Protein AF-A0AA97AWA2-F1 (afdb_monomer_lite)

Radius of gyration: 14.25 Å; chains: 1; bounding box: 32×29×41 Å

Secondary structure (DSSP, 8-state):
--EEEEEEEEEB---HHHHHHTT--EEEETTEEEEE--HHHHHHHHHHHT------SSSTT-SHHHHHHHHHTT-SEEEEEEEEEETTEEEEEEEEEETTEEEEEEEET-HHHHHHHTT--PPTT--HHHHTTGGG---SGGGGGGG-

Sequence (148 aa):
MGHHIEAIVAKGDIDAELLRKFELPCVNHEGFSIVGLNAGHSDHWAEKLLISNESNGKIVLNCPVTHYFAKELGLKRYAIIFTDYFGGIGKQYAAVYSDSKVVMEETEGGINQALRNIGVFKKRDLDEFDTICLGRYRSFDEHFAQYF

pLDDT: mean 94.06, std 6.09, range [61.34, 98.69]

Structure (mmCIF, N/CA/C/O backbone):
data_AF-A0AA97AWA2-F1
#
_entry.id   AF-A0AA97AWA2-F1
#
loop_
_atom_site.group_PDB
_atom_site.id
_atom_site.type_symbol
_atom_site.label_atom_id
_atom_site.label_alt_id
_atom_site.label_comp_id
_atom_site.label_asym_id
_atom_site.label_entit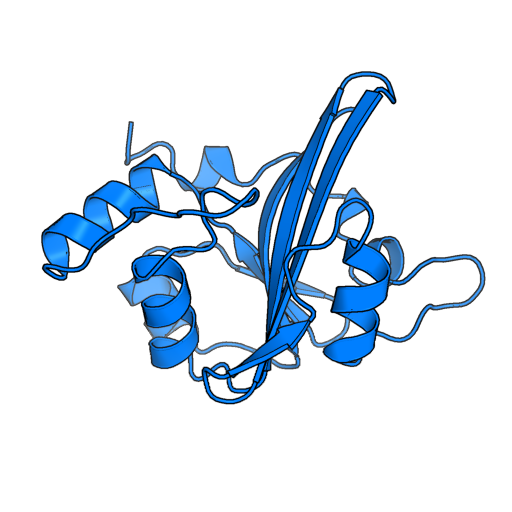y_id
_atom_site.label_seq_id
_atom_site.pdbx_PDB_ins_code
_atom_site.Cartn_x
_atom_site.Cartn_y
_atom_site.Cartn_z
_atom_site.occupancy
_atom_site.B_iso_or_equiv
_atom_site.auth_seq_id
_atom_site.auth_comp_id
_atom_site.auth_asym_id
_atom_site.auth_atom_id
_atom_site.pdbx_PDB_model_num
ATOM 1 N N . MET A 1 1 ? 9.813 -1.860 20.568 1.00 61.34 1 MET A N 1
ATOM 2 C CA . MET A 1 1 ? 9.415 -2.893 19.589 1.00 61.34 1 MET A CA 1
ATOM 3 C C . MET A 1 1 ? 9.400 -2.222 18.223 1.00 61.34 1 MET A C 1
ATOM 5 O O . MET A 1 1 ? 8.541 -1.381 18.020 1.00 61.34 1 MET A O 1
ATOM 9 N N . GLY A 1 2 ? 10.405 -2.469 17.377 1.00 74.62 2 GLY A N 1
ATOM 10 C CA . GLY A 1 2 ? 10.540 -1.782 16.085 1.00 74.62 2 GLY A CA 1
ATOM 11 C C . GLY A 1 2 ? 9.721 -2.432 14.971 1.00 74.62 2 GLY A C 1
ATOM 12 O O . GLY A 1 2 ? 9.380 -3.610 15.088 1.00 74.62 2 GLY A O 1
ATOM 13 N N . HIS A 1 3 ? 9.377 -1.679 13.934 1.00 80.75 3 HIS A N 1
ATOM 14 C CA . HIS A 1 3 ? 8.791 -2.205 12.702 1.00 80.75 3 HIS A CA 1
ATOM 15 C C . HIS A 1 3 ? 9.329 -1.432 11.495 1.00 80.75 3 HIS A C 1
ATOM 17 O O . HIS A 1 3 ? 9.636 -0.248 11.605 1.00 80.75 3 HIS A O 1
ATOM 23 N N . HIS A 1 4 ? 9.442 -2.126 10.375 1.00 91.25 4 HIS A N 1
ATOM 24 C CA . HIS A 1 4 ? 9.739 -1.586 9.066 1.00 91.25 4 HIS A CA 1
ATOM 25 C C . HIS A 1 4 ? 8.694 -2.151 8.105 1.00 91.25 4 HIS A C 1
ATOM 27 O O . HIS A 1 4 ? 8.778 -3.313 7.720 1.00 91.25 4 HIS A O 1
ATOM 33 N N . ILE A 1 5 ? 7.636 -1.394 7.824 1.00 93.94 5 ILE A N 1
ATOM 34 C CA . ILE A 1 5 ? 6.520 -1.867 6.997 1.00 93.94 5 ILE A CA 1
ATOM 35 C C . ILE A 1 5 ? 6.424 -0.983 5.770 1.00 93.94 5 ILE A C 1
ATOM 37 O O . ILE A 1 5 ? 6.130 0.203 5.889 1.00 93.94 5 ILE A O 1
ATOM 41 N N . GLU A 1 6 ? 6.555 -1.593 4.602 1.00 95.81 6 GLU A N 1
ATOM 42 C CA . GLU A 1 6 ? 6.206 -0.986 3.325 1.00 95.81 6 GLU A CA 1
ATOM 43 C C . GLU A 1 6 ? 5.084 -1.812 2.701 1.00 95.81 6 GLU A C 1
ATOM 45 O O . GLU A 1 6 ? 5.206 -3.031 2.561 1.00 95.81 6 GLU A O 1
ATOM 50 N N . ALA A 1 7 ? 3.948 -1.180 2.403 1.00 97.81 7 ALA A N 1
ATOM 51 C CA . ALA A 1 7 ? 2.780 -1.916 1.930 1.00 97.81 7 ALA A CA 1
ATOM 52 C C . ALA A 1 7 ? 1.784 -1.065 1.135 1.00 97.81 7 ALA A C 1
ATOM 54 O O . ALA A 1 7 ? 1.647 0.141 1.355 1.00 97.81 7 ALA A O 1
ATOM 55 N N . ILE A 1 8 ? 1.014 -1.740 0.279 1.00 98.38 8 ILE A N 1
ATOM 56 C CA . ILE A 1 8 ? -0.258 -1.245 -0.257 1.00 98.38 8 ILE A CA 1
ATOM 57 C C . ILE A 1 8 ? -1.384 -1.756 0.643 1.00 98.38 8 ILE A C 1
ATOM 59 O O . ILE A 1 8 ? -1.464 -2.949 0.924 1.00 98.38 8 ILE A O 1
ATOM 63 N N . VAL A 1 9 ? -2.295 -0.879 1.058 1.00 98.44 9 VAL A N 1
ATOM 64 C CA . VAL A 1 9 ? -3.504 -1.254 1.802 1.00 98.44 9 VAL A CA 1
ATOM 65 C C . VAL A 1 9 ? -4.737 -0.883 0.993 1.00 98.44 9 VAL A C 1
ATOM 67 O O . VAL A 1 9 ? -4.896 0.268 0.580 1.00 98.44 9 VAL A O 1
ATOM 70 N N . ALA A 1 10 ? -5.635 -1.839 0.784 1.00 98.25 10 ALA A N 1
ATOM 71 C CA . ALA A 1 10 ? -6.871 -1.633 0.039 1.00 98.25 10 ALA A CA 1
ATOM 72 C C . ALA A 1 10 ? -8.046 -2.371 0.682 1.00 98.25 10 ALA A C 1
ATOM 74 O O . ALA A 1 10 ? -7.872 -3.342 1.412 1.00 98.25 10 ALA A O 1
ATOM 75 N N . LYS A 1 11 ? -9.262 -1.886 0.421 1.00 97.56 11 LYS A N 1
ATOM 76 C CA . LYS A 1 11 ? -10.493 -2.510 0.912 1.00 97.56 11 LYS A CA 1
ATOM 77 C C . LYS A 1 11 ? -10.924 -3.654 -0.007 1.00 97.56 11 LYS A C 1
ATOM 79 O O . LYS A 1 11 ? -10.976 -3.468 -1.220 1.00 97.56 11 LYS A O 1
ATOM 84 N N . GLY A 1 12 ? -11.361 -4.756 0.592 1.00 96.00 12 GLY A N 1
ATOM 85 C CA . GLY A 1 12 ? -11.778 -5.973 -0.099 1.00 96.00 12 GLY A CA 1
ATOM 86 C C . GLY A 1 12 ? -10.630 -6.957 -0.288 1.00 96.00 12 GLY A C 1
ATOM 87 O O . GLY A 1 12 ? -9.496 -6.664 0.076 1.00 96.00 12 GLY A O 1
ATOM 88 N N . ASP A 1 13 ? -10.965 -8.118 -0.842 1.00 95.56 13 ASP A N 1
ATOM 89 C CA . ASP A 1 13 ? -10.003 -9.167 -1.168 1.00 95.56 13 ASP A CA 1
ATOM 90 C C . ASP A 1 13 ? -9.385 -8.939 -2.552 1.00 95.56 13 ASP A C 1
ATOM 92 O O . ASP A 1 13 ? -10.032 -8.424 -3.469 1.00 95.56 13 ASP A O 1
ATOM 96 N N . ILE A 1 14 ? -8.137 -9.375 -2.707 1.00 96.94 14 ILE A N 1
ATOM 97 C CA . ILE A 1 14 ? -7.390 -9.341 -3.966 1.00 96.94 14 ILE A CA 1
ATOM 98 C C . ILE A 1 14 ? -7.326 -10.752 -4.557 1.00 96.94 14 ILE A C 1
ATOM 100 O O . ILE A 1 14 ? -7.184 -11.736 -3.829 1.00 96.94 14 ILE A O 1
ATOM 104 N N . ASP A 1 15 ? -7.415 -10.853 -5.885 1.00 97.12 15 ASP A N 1
ATOM 105 C CA . ASP A 1 15 ? -7.286 -12.124 -6.599 1.00 97.12 15 ASP A CA 1
ATOM 106 C C . ASP A 1 15 ? -5.924 -12.784 -6.315 1.00 97.12 15 ASP A C 1
ATOM 108 O O . ASP A 1 15 ? -4.854 -12.228 -6.586 1.00 97.12 15 ASP A O 1
ATOM 112 N N . ALA A 1 16 ? -5.975 -14.003 -5.779 1.00 96.38 16 ALA A N 1
ATOM 113 C CA . ALA A 1 16 ? -4.796 -14.760 -5.392 1.00 96.38 16 ALA A CA 1
ATOM 114 C C . ALA A 1 16 ? -3.914 -15.169 -6.585 1.00 96.38 16 ALA A C 1
ATOM 116 O O . ALA A 1 16 ? -2.707 -15.330 -6.402 1.00 96.38 16 ALA A O 1
ATOM 117 N N . GLU A 1 17 ? -4.470 -15.335 -7.791 1.00 97.69 17 GLU A N 1
ATOM 118 C CA . GLU A 1 17 ? -3.675 -15.594 -8.999 1.00 97.69 17 GLU A CA 1
ATOM 119 C C . GLU A 1 17 ? -2.855 -14.367 -9.397 1.00 97.69 17 GLU A C 1
ATOM 121 O O . GLU A 1 17 ? -1.699 -14.497 -9.796 1.00 97.69 17 GLU A O 1
ATOM 126 N N . LEU A 1 18 ? -3.412 -13.163 -9.238 1.00 97.50 18 LEU A N 1
ATOM 127 C CA . LEU A 1 18 ? -2.685 -11.926 -9.525 1.00 97.50 18 LEU A CA 1
ATOM 128 C C . LEU A 1 18 ? -1.579 -11.675 -8.495 1.00 97.50 18 LEU A C 1
ATOM 130 O O . LEU A 1 18 ? -0.468 -11.306 -8.872 1.00 97.50 18 LEU A O 1
ATOM 134 N N . LEU A 1 19 ? -1.845 -11.942 -7.214 1.00 97.69 19 LEU A N 1
ATOM 135 C CA . LEU A 1 19 ? -0.816 -11.893 -6.171 1.00 97.69 19 LEU A CA 1
ATOM 136 C C . LEU A 1 19 ? 0.323 -12.880 -6.457 1.00 97.69 19 LEU A C 1
ATOM 138 O O . LEU A 1 19 ? 1.488 -12.502 -6.371 1.00 97.69 19 LEU A O 1
ATOM 142 N N . ARG A 1 20 ? 0.002 -14.117 -6.868 1.00 97.56 20 ARG A N 1
ATOM 143 C CA . ARG A 1 20 ? 1.003 -15.118 -7.278 1.00 97.56 20 ARG A CA 1
ATOM 144 C C . ARG A 1 20 ? 1.787 -14.694 -8.511 1.00 97.56 20 ARG A C 1
ATOM 146 O O . ARG A 1 20 ? 3.001 -14.855 -8.521 1.00 97.56 20 ARG A O 1
ATOM 153 N N . LYS A 1 21 ? 1.117 -14.139 -9.527 1.00 97.56 21 LYS A N 1
ATOM 154 C CA . LYS A 1 21 ? 1.748 -13.653 -10.766 1.00 97.56 21 LYS A CA 1
ATOM 155 C C . LYS A 1 21 ? 2.883 -12.675 -10.471 1.00 97.56 21 LYS A C 1
ATOM 157 O O . LYS A 1 21 ? 3.906 -12.742 -11.143 1.00 97.56 21 LYS A O 1
ATOM 162 N N . PHE A 1 22 ? 2.684 -11.781 -9.504 1.00 97.62 22 PHE A N 1
ATOM 163 C CA . PHE A 1 22 ? 3.671 -10.776 -9.106 1.00 97.62 22 PHE A CA 1
ATOM 164 C C . PHE A 1 22 ? 4.475 -11.163 -7.864 1.00 97.62 22 PHE A C 1
ATOM 166 O O . PHE A 1 22 ? 5.288 -10.368 -7.414 1.00 97.62 22 PHE A O 1
ATOM 173 N N . GLU A 1 23 ? 4.271 -12.360 -7.313 1.00 97.69 23 GLU A N 1
ATOM 174 C CA . GLU A 1 23 ? 4.974 -12.855 -6.123 1.00 97.69 23 GLU A CA 1
ATOM 175 C C . GLU A 1 23 ? 4.858 -11.898 -4.919 1.00 97.69 23 GLU A C 1
ATOM 177 O O . GLU A 1 23 ? 5.807 -11.682 -4.169 1.00 97.69 23 GLU A O 1
ATOM 182 N N . LEU A 1 24 ? 3.675 -11.302 -4.750 1.00 98.00 24 LEU A N 1
ATOM 183 C CA . LEU A 1 24 ? 3.391 -10.330 -3.698 1.00 98.00 24 LEU A CA 1
ATOM 184 C C . LEU A 1 24 ? 2.768 -11.021 -2.471 1.00 98.00 24 LEU A C 1
ATOM 186 O O . LEU A 1 24 ? 1.702 -11.638 -2.597 1.00 98.00 24 LEU A O 1
ATOM 190 N N . PRO A 1 25 ? 3.366 -10.906 -1.270 1.00 97.31 25 PRO A N 1
ATOM 191 C CA . PRO A 1 25 ? 2.741 -11.377 -0.044 1.00 97.31 25 PRO A CA 1
ATOM 192 C C . PRO A 1 25 ? 1.531 -10.499 0.285 1.00 97.31 25 PRO A C 1
ATOM 194 O O . PRO A 1 25 ? 1.590 -9.273 0.207 1.00 97.31 25 PRO A O 1
ATOM 197 N N . CYS A 1 26 ? 0.430 -11.126 0.690 1.00 97.00 26 CYS A N 1
ATOM 198 C CA . CYS A 1 26 ? -0.780 -10.420 1.087 1.00 97.00 26 CYS A CA 1
ATOM 199 C C . CYS A 1 26 ? -1.393 -11.061 2.325 1.00 97.00 26 CYS A C 1
ATOM 201 O O . CYS A 1 26 ? -1.495 -12.285 2.427 1.00 97.00 26 CYS A O 1
ATOM 203 N N . VAL A 1 27 ? -1.845 -10.220 3.247 1.00 95.88 27 VAL A N 1
ATOM 204 C CA . VAL A 1 27 ? -2.601 -10.622 4.433 1.00 95.88 27 VAL A CA 1
ATOM 205 C C . VAL A 1 27 ? -3.919 -9.862 4.475 1.00 95.88 27 VAL A C 1
ATOM 207 O O . VAL A 1 27 ? -3.962 -8.673 4.170 1.00 95.88 27 VAL A O 1
ATOM 210 N N . ASN A 1 28 ? -4.994 -10.546 4.867 1.00 95.38 28 ASN A N 1
ATOM 211 C CA . ASN A 1 28 ? -6.327 -9.953 4.946 1.00 95.38 28 ASN A CA 1
ATOM 212 C C . ASN A 1 28 ? -6.745 -9.791 6.408 1.00 95.38 28 ASN A C 1
ATOM 214 O O . ASN A 1 28 ? -6.734 -10.760 7.168 1.00 95.38 28 ASN A O 1
ATOM 218 N N . HIS A 1 29 ? -7.141 -8.578 6.790 1.00 94.81 29 HIS A N 1
ATOM 219 C CA . HIS A 1 29 ? -7.644 -8.250 8.127 1.00 94.81 29 HIS A CA 1
ATOM 220 C C . HIS A 1 29 ? -8.830 -7.302 8.024 1.00 94.81 29 HIS A C 1
ATOM 222 O O . HIS A 1 29 ? -8.756 -6.285 7.343 1.00 94.81 29 HIS A O 1
ATOM 228 N N . GLU A 1 30 ? -9.930 -7.624 8.709 1.00 92.12 30 GLU A N 1
ATOM 229 C CA . GLU A 1 30 ? -11.109 -6.743 8.820 1.00 92.12 30 GLU A CA 1
ATOM 230 C C . GLU A 1 30 ? -11.680 -6.259 7.470 1.00 92.12 30 GLU A C 1
ATOM 232 O O . GLU A 1 30 ? -12.218 -5.157 7.363 1.00 92.12 30 GLU A O 1
ATOM 237 N N . GLY A 1 31 ? -11.570 -7.084 6.423 1.00 95.31 31 GLY A N 1
ATOM 238 C CA . GLY A 1 31 ? -12.021 -6.737 5.072 1.00 95.31 31 GLY A CA 1
ATOM 239 C C . GLY A 1 31 ? -11.068 -5.814 4.305 1.00 95.31 31 GLY A C 1
ATOM 240 O O . GLY A 1 31 ? -11.506 -5.149 3.365 1.00 95.31 31 GLY A O 1
ATOM 241 N N . PHE A 1 32 ? -9.796 -5.757 4.701 1.00 97.69 32 PHE A N 1
ATOM 242 C CA . PHE A 1 32 ? -8.726 -5.056 3.996 1.00 97.69 32 PHE A CA 1
ATOM 243 C C . PHE A 1 32 ? -7.592 -6.015 3.653 1.00 97.69 32 PHE A C 1
ATOM 245 O O . PHE A 1 32 ? -7.163 -6.798 4.502 1.00 97.69 32 PHE A O 1
ATOM 252 N N .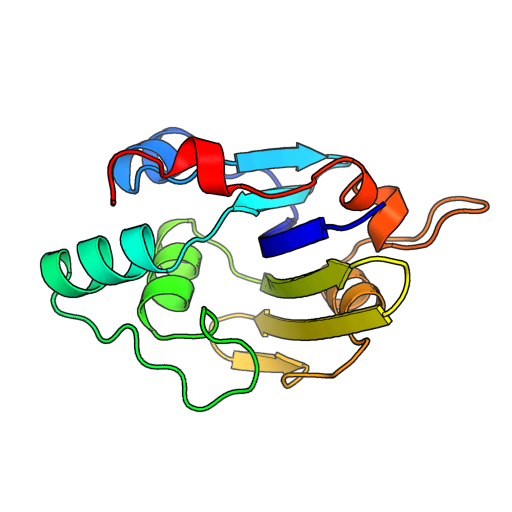 SER A 1 33 ? -7.083 -5.902 2.432 1.00 97.81 33 SER A N 1
ATOM 253 C CA . SER A 1 33 ? -5.846 -6.535 1.998 1.00 97.81 33 SER A CA 1
ATOM 254 C C . SER A 1 33 ? -4.663 -5.611 2.264 1.00 97.81 33 SER A C 1
ATOM 256 O O . SER A 1 33 ? -4.694 -4.426 1.923 1.00 97.81 33 SER A O 1
ATOM 258 N N . ILE A 1 34 ? -3.617 -6.170 2.864 1.00 97.88 34 ILE A N 1
ATOM 259 C CA . ILE A 1 34 ? -2.327 -5.528 3.109 1.00 97.88 34 ILE A CA 1
ATOM 260 C C . ILE A 1 34 ? -1.300 -6.299 2.284 1.00 97.88 34 ILE A C 1
ATOM 262 O O . ILE A 1 34 ? -0.976 -7.444 2.602 1.00 97.88 34 ILE A O 1
ATOM 266 N N . VAL A 1 35 ? -0.826 -5.675 1.213 1.00 98.25 35 VAL A N 1
ATOM 267 C CA . VAL A 1 35 ? 0.144 -6.241 0.276 1.00 98.25 35 VAL A CA 1
ATOM 268 C C . VAL A 1 35 ? 1.520 -5.713 0.640 1.00 98.25 35 VAL A C 1
ATOM 270 O O . VAL A 1 35 ? 1.740 -4.505 0.567 1.00 98.25 35 VAL A O 1
ATOM 273 N N . GLY A 1 36 ? 2.427 -6.598 1.047 1.00 97.75 36 GLY A N 1
ATOM 274 C CA . GLY A 1 36 ? 3.798 -6.218 1.372 1.00 97.75 36 GLY A CA 1
ATOM 275 C C . GLY A 1 36 ? 4.553 -5.752 0.131 1.00 97.75 36 GLY A C 1
ATOM 276 O O . GLY A 1 36 ? 4.334 -6.266 -0.966 1.00 97.75 36 GLY A O 1
ATOM 277 N N . LEU A 1 37 ? 5.439 -4.781 0.313 1.00 97.56 37 LEU A N 1
ATOM 278 C CA . LEU A 1 37 ? 6.340 -4.265 -0.709 1.00 97.56 37 LEU A CA 1
ATOM 279 C C . LEU A 1 37 ? 7.788 -4.392 -0.229 1.00 97.56 37 LEU A C 1
ATOM 281 O O . LEU A 1 37 ? 8.047 -4.455 0.972 1.00 97.56 37 LEU A O 1
ATOM 285 N N . ASN A 1 38 ? 8.720 -4.430 -1.177 1.00 96.19 38 ASN A N 1
ATOM 286 C CA . ASN A 1 38 ? 10.151 -4.422 -0.903 1.00 96.19 38 ASN A CA 1
ATOM 287 C C . ASN A 1 38 ? 10.922 -3.834 -2.094 1.00 96.19 38 ASN A C 1
ATOM 289 O O . ASN A 1 38 ? 10.496 -3.978 -3.244 1.00 96.19 38 ASN A O 1
ATOM 293 N N . ALA A 1 39 ? 12.058 -3.189 -1.823 1.00 94.69 39 ALA A N 1
ATOM 294 C CA . ALA A 1 39 ? 12.893 -2.562 -2.845 1.00 94.69 39 ALA A CA 1
ATOM 295 C C . ALA A 1 39 ? 13.467 -3.562 -3.862 1.00 94.69 39 ALA A C 1
ATOM 297 O O . ALA A 1 39 ? 13.259 -3.376 -5.054 1.00 94.69 39 ALA A O 1
ATOM 298 N N . GLY A 1 40 ? 14.093 -4.662 -3.427 1.00 95.69 40 GLY A N 1
ATOM 299 C CA . GLY A 1 40 ? 14.690 -5.644 -4.347 1.00 95.69 40 GLY A CA 1
ATOM 300 C C . GLY A 1 40 ? 13.651 -6.327 -5.244 1.00 95.69 40 GLY A C 1
ATOM 301 O O . GLY A 1 40 ? 13.868 -6.518 -6.442 1.00 95.69 40 GLY A O 1
ATOM 302 N N . HIS A 1 41 ? 12.471 -6.620 -4.689 1.00 97.44 41 HIS A N 1
ATOM 303 C CA . HIS A 1 41 ? 11.322 -7.097 -5.469 1.00 97.44 41 HIS A CA 1
ATOM 304 C C . HIS A 1 41 ? 10.853 -6.059 -6.499 1.00 97.44 41 HIS A C 1
ATOM 306 O O . HIS A 1 41 ? 10.637 -6.394 -7.667 1.00 97.44 41 HIS A O 1
ATOM 312 N N . SER A 1 42 ? 10.737 -4.795 -6.083 1.00 96.75 42 SER A N 1
ATOM 313 C CA . SER A 1 42 ? 10.312 -3.696 -6.955 1.00 96.75 42 SER A CA 1
ATOM 314 C C . SER A 1 42 ? 11.300 -3.468 -8.098 1.00 96.75 42 SER A C 1
ATOM 316 O O . SER A 1 42 ? 10.868 -3.283 -9.233 1.00 96.75 42 SER A O 1
ATOM 318 N N . ASP A 1 43 ? 12.604 -3.545 -7.825 1.00 96.81 43 ASP A N 1
ATOM 319 C CA . ASP A 1 43 ? 13.678 -3.416 -8.814 1.00 96.81 43 ASP A CA 1
ATOM 320 C C . ASP A 1 43 ? 13.587 -4.520 -9.873 1.00 96.81 43 ASP A C 1
ATOM 322 O O . ASP A 1 43 ? 13.547 -4.236 -11.073 1.00 96.81 43 ASP A O 1
ATOM 326 N N . HIS A 1 44 ? 13.459 -5.777 -9.435 1.00 97.38 44 HIS A N 1
ATOM 327 C CA . HIS A 1 44 ? 13.307 -6.922 -10.332 1.00 97.38 44 HIS A CA 1
ATOM 328 C C . HIS A 1 44 ? 12.105 -6.764 -11.273 1.00 97.38 44 HIS A C 1
ATOM 330 O O . HIS A 1 44 ? 12.203 -6.976 -12.486 1.00 97.38 44 HIS A O 1
ATOM 336 N N . TRP A 1 45 ? 10.942 -6.406 -10.725 1.00 97.81 45 TRP A N 1
ATOM 337 C CA . TRP A 1 45 ? 9.725 -6.275 -11.523 1.00 97.81 45 TRP A CA 1
ATOM 338 C C . TRP A 1 45 ? 9.721 -5.029 -12.399 1.00 97.81 45 TRP A C 1
ATOM 340 O O . TRP A 1 45 ? 9.181 -5.084 -13.504 1.00 97.81 45 TRP A O 1
ATOM 350 N N . ALA A 1 46 ? 10.343 -3.939 -11.961 1.00 97.56 46 ALA A N 1
ATOM 351 C CA . ALA A 1 46 ? 10.534 -2.751 -12.779 1.00 97.56 46 ALA A CA 1
ATOM 352 C C . ALA A 1 46 ? 11.351 -3.068 -14.042 1.00 97.56 46 ALA A C 1
ATOM 354 O O . ALA A 1 46 ? 10.914 -2.737 -15.147 1.00 97.56 46 ALA A O 1
ATOM 355 N N . GLU A 1 47 ? 12.456 -3.810 -13.906 1.00 97.44 47 GLU A N 1
ATOM 356 C CA . GLU A 1 47 ? 13.251 -4.286 -15.045 1.00 97.44 47 GLU A CA 1
ATOM 357 C C . GLU A 1 47 ? 12.427 -5.204 -15.960 1.00 97.44 47 GLU A C 1
ATOM 359 O O . GLU A 1 47 ? 12.322 -4.968 -17.165 1.00 97.44 47 GLU A O 1
ATOM 364 N N . LYS A 1 48 ? 11.771 -6.217 -15.385 1.00 97.31 48 LYS A N 1
ATOM 365 C CA . LYS A 1 48 ? 10.976 -7.204 -16.133 1.00 97.31 48 LYS A CA 1
ATOM 366 C C . LYS A 1 48 ? 9.807 -6.586 -16.904 1.00 97.31 48 LYS A C 1
ATOM 368 O O . LYS A 1 48 ? 9.437 -7.090 -17.964 1.00 97.31 48 LYS A O 1
ATOM 373 N N . LEU A 1 49 ? 9.207 -5.524 -16.370 1.00 97.19 49 LEU A N 1
ATOM 374 C CA . LEU A 1 49 ? 8.072 -4.817 -16.969 1.00 97.19 49 LEU A CA 1
ATOM 375 C C . LEU A 1 49 ? 8.496 -3.625 -17.837 1.00 97.19 49 LEU A C 1
ATOM 377 O O . LEU A 1 49 ? 7.636 -3.031 -18.486 1.00 97.19 49 LEU A O 1
ATOM 381 N N . LEU A 1 50 ? 9.791 -3.287 -17.868 1.00 97.06 50 LEU A N 1
ATOM 382 C CA . LEU A 1 50 ? 10.335 -2.104 -18.539 1.00 97.06 50 LEU A CA 1
ATOM 383 C C . LEU A 1 50 ? 9.664 -0.801 -18.063 1.00 97.06 50 LEU A C 1
ATOM 385 O O . LEU A 1 50 ? 9.289 0.059 -18.864 1.00 97.06 50 LEU A O 1
ATOM 389 N N . ILE A 1 51 ? 9.503 -0.661 -16.746 1.00 96.06 51 ILE A N 1
ATOM 390 C CA . ILE A 1 51 ? 8.954 0.530 -16.080 1.00 96.06 51 ILE A CA 1
ATOM 391 C C . ILE A 1 51 ? 9.932 1.046 -15.023 1.00 96.06 51 ILE A C 1
ATOM 393 O O . ILE A 1 51 ? 10.803 0.318 -14.568 1.00 96.06 51 ILE A O 1
ATOM 397 N N . SER A 1 52 ? 9.795 2.311 -14.623 1.00 92.00 52 SER A N 1
ATOM 398 C CA . SER A 1 52 ? 10.648 2.895 -13.582 1.00 92.00 52 SER A CA 1
ATOM 399 C C . SER A 1 52 ? 10.218 2.454 -12.173 1.00 92.00 52 SER A C 1
ATOM 401 O O . SER A 1 52 ? 9.026 2.340 -11.878 1.00 92.00 52 SER A O 1
ATOM 403 N N . ASN A 1 53 ? 11.197 2.245 -11.295 1.00 91.81 53 ASN A N 1
ATOM 404 C CA . ASN A 1 53 ? 11.049 2.083 -9.843 1.00 91.81 53 ASN A CA 1
ATOM 405 C C . ASN A 1 53 ? 11.435 3.355 -9.067 1.00 91.81 53 ASN A C 1
ATOM 407 O O . ASN A 1 53 ? 11.429 3.343 -7.838 1.00 91.81 53 ASN A O 1
ATOM 411 N N . GLU A 1 54 ? 11.766 4.451 -9.751 1.00 91.38 54 GLU A N 1
ATOM 412 C CA . GLU A 1 54 ? 12.221 5.674 -9.098 1.00 91.38 54 GLU A CA 1
ATOM 413 C C . GLU A 1 54 ? 11.053 6.409 -8.431 1.00 91.38 54 GLU A C 1
ATOM 415 O O . GLU A 1 54 ? 9.996 6.632 -9.032 1.00 91.38 54 GLU A O 1
ATOM 420 N N . SER A 1 55 ? 11.267 6.827 -7.185 1.00 90.56 55 SER A N 1
ATOM 421 C CA . SER A 1 55 ? 10.387 7.742 -6.462 1.00 90.56 55 SER A CA 1
ATOM 422 C C . SER A 1 55 ? 11.081 9.086 -6.274 1.00 90.56 55 SER A C 1
ATOM 424 O O . SER A 1 55 ? 12.262 9.155 -5.938 1.00 90.56 55 SER A O 1
ATOM 426 N N . ASN A 1 56 ? 10.320 10.165 -6.456 1.00 85.75 56 ASN A N 1
ATOM 427 C CA . ASN A 1 56 ? 10.744 11.526 -6.112 1.00 85.75 56 ASN A CA 1
ATOM 428 C C . ASN A 1 56 ? 10.202 11.971 -4.737 1.00 85.75 56 ASN A C 1
ATOM 430 O O . ASN A 1 56 ? 10.355 13.133 -4.353 1.00 85.75 56 ASN A O 1
ATOM 434 N N . GLY A 1 57 ? 9.523 11.068 -4.024 1.00 88.44 57 GLY A N 1
ATOM 435 C CA . GLY A 1 57 ? 8.855 11.316 -2.753 1.00 88.44 57 GLY A CA 1
ATOM 436 C C . GLY A 1 57 ? 9.687 10.944 -1.523 1.00 88.44 57 GLY A C 1
ATOM 437 O O . GLY A 1 57 ? 10.864 10.596 -1.581 1.00 88.44 57 GLY A O 1
ATOM 438 N N . LYS A 1 58 ? 9.045 11.049 -0.364 1.00 91.81 58 LYS A N 1
ATOM 439 C CA . LYS A 1 58 ? 9.480 10.550 0.944 1.00 91.81 58 LYS A CA 1
ATOM 440 C C . LYS A 1 58 ? 9.248 9.053 1.101 1.00 91.81 58 LYS A C 1
ATOM 442 O O . LYS A 1 58 ? 9.942 8.440 1.906 1.00 91.81 58 LYS A O 1
ATOM 447 N N . ILE A 1 59 ? 8.297 8.478 0.366 1.00 93.31 59 ILE A N 1
ATOM 448 C CA . ILE A 1 59 ? 8.068 7.034 0.338 1.00 93.31 59 ILE A CA 1
ATOM 449 C C . ILE A 1 59 ? 8.806 6.466 -0.876 1.00 93.31 59 ILE A C 1
ATOM 451 O O . ILE A 1 59 ? 8.430 6.725 -2.019 1.00 93.31 59 ILE A O 1
ATOM 455 N N . VAL A 1 60 ? 9.858 5.682 -0.635 1.00 93.50 60 VAL A N 1
ATOM 456 C CA . VAL A 1 60 ? 10.694 5.118 -1.711 1.00 93.50 60 VAL A CA 1
ATOM 457 C C . VAL A 1 60 ? 9.869 4.209 -2.619 1.00 93.50 60 VAL A C 1
ATOM 459 O O . VAL A 1 60 ? 9.910 4.361 -3.835 1.00 93.50 60 VAL A O 1
ATOM 462 N N . LEU A 1 61 ? 9.039 3.339 -2.041 1.00 96.12 61 LEU A N 1
ATOM 463 C CA . LEU A 1 61 ? 8.179 2.435 -2.811 1.00 96.12 61 LEU A CA 1
ATOM 464 C C . LEU A 1 61 ? 6.871 3.079 -3.287 1.00 96.12 61 LEU A C 1
ATOM 466 O O . LEU A 1 61 ? 5.992 2.388 -3.794 1.00 96.12 61 LEU A O 1
ATOM 470 N N . ASN A 1 62 ? 6.726 4.401 -3.181 1.00 96.62 62 ASN A N 1
ATOM 471 C CA . ASN A 1 62 ? 5.677 5.139 -3.878 1.00 96.62 62 ASN A CA 1
ATOM 472 C C . ASN A 1 62 ? 6.168 5.539 -5.275 1.00 96.62 62 ASN A C 1
ATOM 474 O O . ASN A 1 62 ? 6.488 6.694 -5.551 1.00 96.62 62 ASN A O 1
ATOM 478 N N . CYS A 1 63 ? 6.299 4.537 -6.138 1.00 96.19 63 CYS A N 1
ATOM 479 C CA . CYS A 1 63 ? 6.924 4.646 -7.450 1.00 96.19 63 CYS A CA 1
ATOM 480 C C . CYS A 1 63 ? 6.052 3.996 -8.547 1.00 96.19 63 CYS A C 1
ATOM 482 O O . CYS A 1 63 ? 5.039 3.348 -8.246 1.00 96.19 63 CYS A O 1
ATOM 484 N N . PRO A 1 64 ? 6.393 4.162 -9.842 1.00 97.00 64 PRO A N 1
ATOM 485 C CA . PRO A 1 64 ? 5.543 3.693 -10.937 1.00 97.00 64 PRO A CA 1
ATOM 486 C C . PRO A 1 64 ? 5.254 2.184 -10.923 1.00 97.00 64 PRO A C 1
ATOM 488 O O . PRO A 1 64 ? 4.125 1.798 -11.232 1.00 97.00 64 PRO A O 1
ATOM 491 N N . VAL A 1 65 ? 6.209 1.335 -10.523 1.00 97.44 65 VAL A N 1
ATOM 492 C CA . VAL A 1 65 ? 5.986 -0.121 -10.389 1.00 97.44 65 VAL A CA 1
ATOM 493 C C . VAL A 1 65 ? 4.943 -0.464 -9.320 1.00 97.44 65 VAL A C 1
ATOM 495 O O . VAL A 1 65 ? 4.049 -1.270 -9.575 1.00 97.44 65 VAL A O 1
ATOM 498 N N . THR A 1 66 ? 4.936 0.228 -8.181 1.00 97.69 66 THR A N 1
ATOM 499 C CA . THR A 1 66 ? 3.908 0.048 -7.143 1.00 97.69 66 THR A CA 1
ATOM 500 C C . THR A 1 66 ? 2.521 0.442 -7.644 1.00 97.69 66 THR A C 1
ATOM 502 O O . THR A 1 66 ? 1.539 -0.273 -7.423 1.00 97.69 66 THR A O 1
ATOM 505 N N . HIS A 1 67 ? 2.415 1.550 -8.381 1.00 97.62 67 HIS A N 1
ATOM 506 C CA . HIS A 1 67 ? 1.152 1.950 -9.006 1.00 97.62 67 HIS A CA 1
ATOM 507 C C . HIS A 1 67 ? 0.708 0.983 -10.109 1.00 97.62 67 HIS A C 1
ATOM 509 O O . HIS A 1 67 ? -0.496 0.778 -10.296 1.00 97.62 67 HIS A O 1
ATOM 515 N N . TYR A 1 68 ? 1.656 0.374 -10.825 1.00 97.81 68 TYR A N 1
ATOM 516 C CA . TYR A 1 68 ? 1.374 -0.685 -11.786 1.00 97.81 68 TYR A CA 1
ATOM 517 C C . TYR A 1 68 ? 0.787 -1.915 -11.086 1.00 97.81 68 TYR A C 1
ATOM 519 O O . TYR A 1 68 ? -0.272 -2.384 -11.503 1.00 97.81 68 TYR A O 1
ATOM 527 N N . PHE A 1 69 ? 1.383 -2.375 -9.979 1.00 97.88 69 PHE A N 1
ATOM 528 C CA . PHE A 1 69 ? 0.810 -3.454 -9.171 1.00 97.88 69 PHE A CA 1
ATOM 529 C C . PHE A 1 69 ? -0.603 -3.112 -8.711 1.00 97.88 69 PHE A C 1
ATOM 531 O O . PHE A 1 69 ? -1.521 -3.891 -8.943 1.00 97.88 69 PHE A O 1
ATOM 538 N N . ALA A 1 70 ? -0.820 -1.925 -8.141 1.00 97.75 70 ALA A N 1
ATOM 539 C CA . ALA A 1 70 ? -2.149 -1.522 -7.694 1.00 97.75 70 ALA A CA 1
ATOM 540 C C . ALA A 1 70 ? -3.190 -1.567 -8.828 1.00 97.75 70 ALA A C 1
ATOM 542 O O . ALA A 1 70 ? -4.310 -2.034 -8.625 1.00 97.75 70 ALA A O 1
ATOM 543 N N . LYS A 1 71 ? -2.815 -1.134 -10.037 1.00 97.56 71 LYS A N 1
ATOM 544 C CA . LYS A 1 71 ? -3.680 -1.203 -11.219 1.00 97.56 71 LYS A CA 1
ATOM 545 C C . LYS A 1 71 ? -3.978 -2.645 -11.630 1.00 97.56 71 LYS A C 1
ATOM 547 O O . LYS A 1 71 ? -5.141 -2.970 -11.854 1.00 97.56 71 LYS A O 1
ATOM 552 N N . GLU A 1 72 ? -2.955 -3.489 -11.737 1.00 97.69 72 GLU A N 1
ATOM 553 C CA . GLU A 1 72 ? -3.109 -4.889 -12.149 1.00 97.69 72 GLU A CA 1
ATOM 554 C C . GLU A 1 72 ? -3.928 -5.691 -11.139 1.00 97.69 72 GLU A C 1
ATOM 556 O O . GLU A 1 72 ? -4.775 -6.480 -11.540 1.00 97.69 72 GLU A O 1
ATOM 561 N N . LEU A 1 73 ? -3.748 -5.430 -9.842 1.00 97.56 73 LEU A N 1
ATOM 562 C CA . LEU A 1 73 ? -4.536 -6.014 -8.753 1.00 97.56 73 LEU A CA 1
ATOM 563 C C . LEU A 1 73 ? -5.975 -5.457 -8.686 1.00 97.56 73 LEU A C 1
ATOM 565 O O . LEU A 1 73 ? -6.750 -5.856 -7.819 1.00 97.56 73 LEU A O 1
ATOM 569 N N . GLY A 1 74 ? -6.355 -4.533 -9.578 1.00 96.94 74 GLY A N 1
ATOM 570 C CA . GLY A 1 74 ? -7.705 -3.969 -9.653 1.00 96.94 74 GLY A CA 1
ATOM 571 C C . GLY A 1 74 ? -8.037 -2.964 -8.544 1.00 96.94 74 GLY A C 1
ATOM 572 O O . GLY A 1 74 ? -9.212 -2.674 -8.298 1.00 96.94 74 GLY A O 1
ATOM 573 N N . LEU A 1 75 ? -7.027 -2.409 -7.868 1.00 97.44 75 LEU A N 1
ATOM 574 C CA . LEU A 1 75 ? -7.206 -1.509 -6.732 1.00 97.44 75 LEU A CA 1
ATOM 575 C C . LEU A 1 75 ? -7.607 -0.114 -7.211 1.00 97.44 75 LEU A C 1
ATOM 577 O O . LEU A 1 75 ? -6.781 0.696 -7.633 1.00 97.44 75 LEU A O 1
ATOM 581 N N . LYS A 1 76 ? -8.899 0.202 -7.098 1.00 95.69 76 LYS A N 1
ATOM 582 C CA . LYS A 1 76 ? -9.400 1.546 -7.419 1.00 95.69 76 LYS A CA 1
ATOM 583 C C . LYS A 1 76 ? -9.015 2.579 -6.382 1.00 95.69 76 LYS A C 1
ATOM 585 O O . LYS A 1 76 ? -8.759 3.712 -6.752 1.00 95.69 76 LYS A O 1
ATOM 590 N N . ARG A 1 77 ? -8.996 2.213 -5.100 1.00 98.31 77 ARG A N 1
ATOM 591 C CA . ARG A 1 77 ? -8.608 3.097 -4.000 1.00 98.31 77 ARG A CA 1
ATOM 592 C C . ARG A 1 77 ? -7.734 2.342 -3.016 1.00 98.31 77 ARG A C 1
ATOM 594 O O . ARG A 1 77 ? -8.142 1.293 -2.525 1.00 98.31 77 ARG A O 1
ATOM 601 N N . TYR A 1 78 ? -6.562 2.889 -2.733 1.00 98.69 78 TYR A N 1
ATOM 602 C CA . TYR A 1 78 ? -5.563 2.257 -1.884 1.00 98.69 78 TYR A CA 1
ATOM 603 C C . TYR A 1 78 ? -4.689 3.305 -1.199 1.00 98.69 78 TYR A C 1
ATOM 605 O O . TYR A 1 78 ? -4.553 4.435 -1.676 1.00 98.69 78 TYR A O 1
ATOM 613 N N . ALA A 1 79 ? -4.109 2.913 -0.072 1.00 98.62 79 ALA A N 1
ATOM 614 C CA . ALA A 1 79 ? -3.064 3.651 0.611 1.00 98.62 79 ALA A CA 1
ATOM 615 C C . ALA A 1 79 ? -1.717 2.976 0.345 1.00 98.62 79 ALA A C 1
ATOM 617 O O . ALA A 1 79 ? -1.646 1.751 0.318 1.00 98.62 79 ALA A O 1
ATOM 618 N N . ILE A 1 80 ? -0.662 3.766 0.182 1.00 98.31 80 ILE A N 1
ATOM 619 C CA . ILE A 1 80 ? 0.717 3.285 0.289 1.00 98.31 80 ILE A CA 1
ATOM 620 C C . ILE A 1 80 ? 1.225 3.772 1.638 1.00 98.31 80 ILE A C 1
ATOM 622 O O . ILE A 1 80 ? 1.091 4.959 1.949 1.00 98.31 80 ILE A O 1
ATOM 626 N N . ILE A 1 81 ? 1.751 2.857 2.447 1.00 97.38 81 ILE A N 1
ATOM 627 C CA . ILE A 1 81 ? 2.240 3.147 3.794 1.00 97.38 81 ILE A CA 1
ATOM 628 C C . ILE A 1 81 ? 3.712 2.779 3.920 1.00 97.38 81 ILE A C 1
ATOM 630 O O . ILE A 1 81 ? 4.177 1.811 3.321 1.00 97.38 81 ILE A O 1
ATOM 634 N N . PHE A 1 82 ? 4.408 3.553 4.740 1.00 95.69 82 PHE A N 1
ATOM 635 C CA . PHE A 1 82 ? 5.785 3.328 5.140 1.00 95.69 82 PHE A CA 1
ATOM 636 C C . PHE A 1 82 ? 5.892 3.53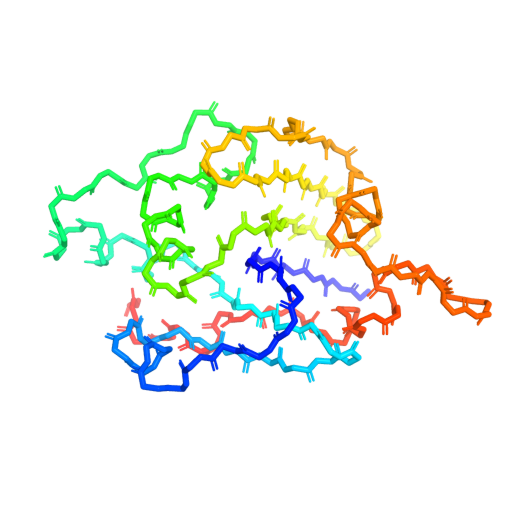8 6.647 1.00 95.69 82 PHE A C 1
ATOM 638 O O . PHE A 1 82 ? 5.456 4.575 7.157 1.00 95.69 82 PHE A O 1
ATOM 645 N N . THR A 1 83 ? 6.504 2.596 7.351 1.00 93.44 83 THR A N 1
ATOM 646 C CA . THR A 1 83 ? 6.981 2.782 8.721 1.00 93.44 83 THR A CA 1
ATOM 647 C C . THR A 1 83 ? 8.445 2.394 8.807 1.00 93.44 83 THR A C 1
ATOM 649 O O . THR A 1 83 ? 8.868 1.408 8.219 1.00 93.44 83 THR A O 1
ATOM 652 N N . ASP A 1 84 ? 9.204 3.154 9.583 1.00 89.19 84 ASP A N 1
ATOM 653 C CA . ASP A 1 84 ? 10.545 2.807 10.030 1.00 89.19 84 ASP A CA 1
ATOM 654 C C . ASP A 1 84 ? 10.680 3.281 11.475 1.00 89.19 84 ASP A C 1
ATOM 656 O O . ASP A 1 84 ? 10.978 4.446 11.742 1.00 89.19 84 ASP A O 1
ATOM 660 N N . TYR A 1 85 ? 10.347 2.397 12.415 1.00 82.25 85 TYR A N 1
ATOM 661 C CA . TYR A 1 85 ? 10.417 2.653 13.848 1.00 82.25 85 TYR A CA 1
ATOM 662 C C . TYR A 1 85 ? 11.409 1.719 14.519 1.00 82.25 85 TYR A C 1
ATOM 664 O O . TYR A 1 85 ? 11.290 0.495 14.452 1.00 82.25 85 TYR A O 1
ATOM 672 N N . PHE A 1 86 ? 12.290 2.300 15.326 1.00 78.69 86 PHE A N 1
ATOM 673 C CA . PHE A 1 86 ? 13.193 1.586 16.210 1.00 78.69 86 PHE A CA 1
ATOM 674 C C . PHE A 1 86 ? 13.232 2.264 17.585 1.00 78.69 86 PHE A C 1
ATOM 676 O O . PHE A 1 86 ? 13.503 3.453 17.720 1.00 78.69 86 PHE A O 1
ATOM 683 N N . GLY A 1 87 ? 12.920 1.513 18.647 1.00 69.25 87 GLY A N 1
ATOM 684 C CA . GLY A 1 87 ? 13.005 2.035 20.020 1.00 69.25 87 GLY A CA 1
ATOM 685 C C . GLY A 1 87 ? 12.065 3.208 20.352 1.00 69.25 87 GLY A C 1
ATOM 686 O O . GLY A 1 87 ? 12.340 3.942 21.292 1.00 69.25 87 GLY A O 1
ATOM 687 N N . GLY A 1 88 ? 10.966 3.389 19.608 1.00 68.12 88 GLY A N 1
ATOM 688 C CA . GLY A 1 88 ? 10.029 4.511 19.791 1.00 68.12 88 GLY A CA 1
ATOM 689 C C . GLY A 1 88 ? 10.409 5.781 19.022 1.00 68.12 88 GLY A C 1
ATOM 690 O O . GLY A 1 88 ? 9.688 6.772 19.089 1.00 68.12 88 GLY A O 1
ATOM 691 N N . ILE A 1 89 ? 11.505 5.738 18.267 1.00 73.38 89 ILE A N 1
ATOM 692 C CA . ILE A 1 89 ? 11.952 6.794 17.362 1.00 73.38 89 ILE A CA 1
ATOM 693 C C . ILE A 1 89 ? 11.807 6.254 15.943 1.00 73.38 89 ILE A C 1
ATOM 695 O O . ILE A 1 89 ? 12.151 5.104 15.681 1.00 73.38 89 ILE A O 1
ATOM 699 N N . GLY A 1 90 ? 11.261 7.053 15.036 1.00 84.06 90 GLY A N 1
ATOM 700 C CA . GLY A 1 90 ? 11.008 6.580 13.690 1.00 84.06 90 GLY A CA 1
ATOM 701 C C . GLY A 1 90 ? 10.272 7.573 12.823 1.00 84.06 90 GLY A C 1
ATOM 702 O O . GLY A 1 90 ? 9.801 8.608 13.300 1.00 84.06 90 GLY A O 1
ATOM 703 N N . LYS A 1 91 ? 10.171 7.225 11.547 1.00 90.81 91 LYS A N 1
ATOM 704 C CA . LYS A 1 91 ? 9.364 7.944 10.572 1.00 90.81 91 LYS A CA 1
ATOM 705 C C . LYS A 1 91 ? 8.252 7.047 10.077 1.00 90.81 91 LYS A C 1
ATOM 707 O O . LYS A 1 91 ? 8.395 5.835 9.964 1.00 90.81 91 LYS A O 1
ATOM 712 N N . GLN A 1 92 ? 7.141 7.675 9.754 1.00 93.25 92 GLN A N 1
ATOM 713 C CA . GLN A 1 92 ? 6.051 7.024 9.059 1.00 93.25 92 GLN A CA 1
ATOM 714 C C . GLN A 1 92 ? 5.472 7.990 8.053 1.00 93.25 92 GLN A C 1
ATOM 716 O O . GLN A 1 92 ? 5.333 9.179 8.339 1.00 93.25 92 GLN A O 1
ATOM 721 N N . TYR A 1 93 ? 5.104 7.462 6.902 1.00 96.94 93 TYR A N 1
ATOM 722 C CA . TYR A 1 93 ? 4.504 8.223 5.826 1.00 96.94 93 TYR A CA 1
ATOM 723 C C . TYR A 1 93 ? 3.351 7.422 5.241 1.00 96.94 93 TYR A C 1
ATOM 725 O O . TYR A 1 93 ? 3.340 6.191 5.273 1.00 96.94 93 TYR A O 1
ATOM 733 N N . ALA A 1 94 ? 2.368 8.133 4.706 1.00 98.12 94 ALA A N 1
ATOM 734 C CA . ALA A 1 94 ? 1.341 7.519 3.889 1.00 98.12 94 ALA A CA 1
ATOM 735 C C . ALA A 1 94 ? 0.862 8.469 2.799 1.00 98.12 94 ALA A C 1
ATOM 737 O O . ALA A 1 94 ? 0.851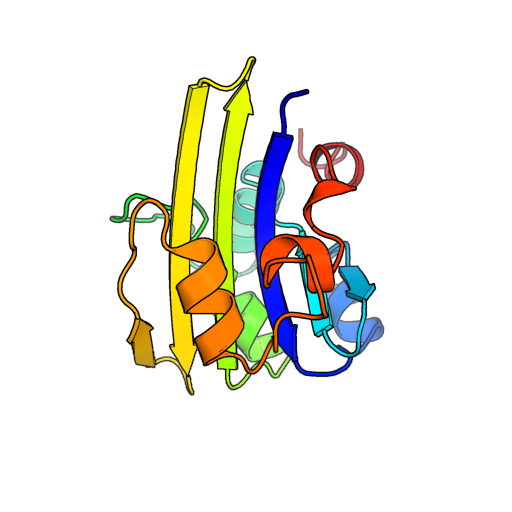 9.684 2.997 1.00 98.12 94 ALA A O 1
ATOM 738 N N . ALA A 1 95 ? 0.416 7.890 1.691 1.00 98.38 95 ALA A N 1
ATOM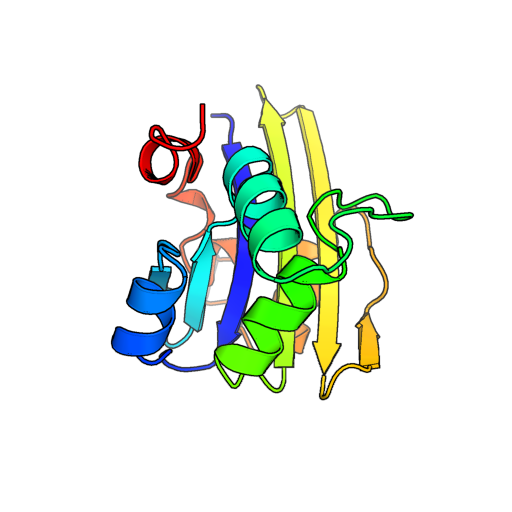 739 C CA . ALA A 1 95 ? -0.287 8.565 0.608 1.00 98.38 95 ALA A CA 1
ATOM 740 C C . ALA A 1 95 ? -1.519 7.743 0.207 1.00 98.38 95 ALA A C 1
ATOM 742 O O . ALA A 1 95 ? -1.568 6.532 0.438 1.00 98.38 95 ALA A O 1
ATOM 743 N N . VAL A 1 96 ? -2.523 8.389 -0.389 1.00 98.69 96 VAL A N 1
ATOM 744 C CA . VAL A 1 96 ? -3.753 7.723 -0.849 1.00 98.69 96 VAL A CA 1
ATOM 745 C C . VAL A 1 96 ? -4.026 8.068 -2.293 1.00 98.69 96 VAL A C 1
ATOM 747 O O . VAL A 1 96 ? -3.990 9.235 -2.686 1.00 98.69 96 VAL A O 1
ATOM 750 N N . TYR A 1 97 ? -4.405 7.044 -3.047 1.00 98.50 97 TYR A N 1
ATOM 751 C CA . TYR A 1 97 ? -4.730 7.144 -4.456 1.00 98.50 97 TYR A CA 1
ATOM 752 C C . TYR A 1 97 ? -6.142 6.623 -4.714 1.00 98.50 97 TYR A C 1
ATOM 754 O O . TYR A 1 97 ? -6.597 5.677 -4.069 1.00 98.50 97 TYR A O 1
ATOM 762 N N . SER A 1 98 ? -6.842 7.239 -5.666 1.00 97.69 98 SER A N 1
ATOM 763 C CA . SER A 1 98 ? -8.121 6.762 -6.197 1.00 97.69 98 SER A CA 1
ATOM 764 C C . SER A 1 98 ? -8.138 6.938 -7.712 1.00 97.69 98 SER A C 1
ATOM 766 O O . SER A 1 98 ? -7.949 8.051 -8.193 1.00 97.69 98 SER A O 1
ATOM 768 N N . ASP A 1 99 ? -8.351 5.856 -8.460 1.00 93.81 99 ASP A N 1
ATOM 769 C CA . ASP A 1 99 ? -8.361 5.829 -9.930 1.00 93.81 99 ASP A CA 1
ATOM 770 C C . ASP A 1 99 ? -7.130 6.542 -10.527 1.00 93.81 99 ASP A C 1
ATOM 772 O O . ASP A 1 99 ? -7.238 7.422 -11.382 1.00 93.81 99 ASP A O 1
ATOM 776 N N . SER A 1 100 ? -5.948 6.192 -10.000 1.00 88.12 100 SER A N 1
ATOM 777 C CA . SER A 1 100 ? -4.640 6.772 -10.352 1.00 88.12 100 SER A CA 1
ATOM 778 C C . SER A 1 100 ? -4.475 8.273 -10.066 1.00 88.12 100 SER A C 1
ATOM 780 O O . SER A 1 100 ? -3.507 8.877 -10.520 1.00 88.12 100 SER A O 1
ATOM 782 N N . LYS A 1 101 ? -5.378 8.888 -9.297 1.00 95.69 101 LYS A N 1
ATOM 783 C CA . LYS A 1 101 ? -5.254 10.275 -8.830 1.00 95.69 101 LYS A CA 1
ATOM 784 C C . LYS A 1 101 ? -4.864 10.315 -7.365 1.00 95.69 101 LYS A C 1
ATOM 786 O O . LYS A 1 101 ? -5.350 9.502 -6.579 1.00 95.69 101 LYS A O 1
ATOM 791 N N . VAL A 1 102 ? -4.048 11.297 -6.999 1.00 97.44 102 VAL A N 1
ATOM 792 C CA . VAL A 1 102 ? -3.726 11.564 -5.598 1.00 97.44 102 VAL A CA 1
ATOM 793 C C . VAL A 1 102 ? -4.978 12.083 -4.889 1.00 97.44 102 VAL A C 1
ATOM 795 O O . VAL A 1 102 ? -5.624 13.025 -5.346 1.00 97.44 102 VAL A O 1
ATOM 798 N N . VAL A 1 103 ? -5.344 11.430 -3.790 1.00 98.06 103 VAL A N 1
ATOM 799 C CA . VAL A 1 103 ? -6.401 11.857 -2.856 1.00 98.06 103 VAL A CA 1
ATOM 800 C C . VAL A 1 103 ? -5.779 12.442 -1.592 1.00 98.06 103 VAL A C 1
ATOM 802 O O . VAL A 1 103 ? -6.330 13.365 -0.998 1.00 98.06 103 VAL A O 1
ATOM 805 N N . MET A 1 104 ? -4.625 11.911 -1.193 1.00 98.06 104 MET A N 1
ATOM 806 C CA . MET A 1 104 ? -3.824 12.397 -0.080 1.00 98.06 104 MET A CA 1
ATOM 807 C C . MET A 1 104 ? -2.355 12.317 -0.482 1.00 98.06 104 MET A C 1
ATOM 809 O O . MET A 1 104 ? -1.864 11.227 -0.778 1.00 98.06 104 MET A O 1
ATOM 813 N N . GLU A 1 105 ? -1.689 13.470 -0.491 1.00 97.56 105 GLU A N 1
ATOM 814 C CA . GLU A 1 105 ? -0.243 13.572 -0.695 1.00 97.56 105 GLU A CA 1
ATOM 815 C C . GLU A 1 105 ? 0.517 12.839 0.416 1.00 97.56 105 GLU A C 1
ATOM 817 O O . GLU A 1 105 ? -0.006 12.618 1.515 1.00 97.56 105 GLU A O 1
ATOM 822 N N . GLU A 1 106 ? 1.774 12.497 0.149 1.00 97.31 106 GLU A N 1
ATOM 823 C CA . GLU A 1 106 ? 2.646 11.890 1.149 1.00 97.31 106 GLU A CA 1
ATOM 824 C C . GLU A 1 106 ? 2.727 12.747 2.413 1.00 97.31 106 GLU A C 1
ATOM 826 O O . GLU A 1 106 ? 3.186 13.890 2.402 1.00 97.31 106 GLU A O 1
ATOM 831 N N . THR A 1 107 ? 2.271 12.178 3.524 1.00 97.31 107 THR A N 1
ATOM 832 C CA . THR A 1 107 ? 2.122 12.899 4.786 1.00 97.31 107 THR A CA 1
ATOM 833 C C . THR A 1 107 ? 2.839 12.155 5.901 1.00 97.31 107 THR A C 1
ATOM 835 O O . THR A 1 107 ? 2.544 10.987 6.169 1.00 97.31 107 THR A O 1
ATOM 838 N N . GLU A 1 108 ? 3.760 12.840 6.579 1.00 96.00 108 GLU A N 1
ATOM 839 C CA . GLU A 1 108 ? 4.431 12.311 7.770 1.00 96.00 108 GLU A CA 1
ATOM 840 C C . GLU A 1 108 ? 3.421 12.097 8.902 1.00 96.00 108 GLU A C 1
ATOM 842 O O . GLU A 1 108 ? 2.588 12.962 9.171 1.00 96.00 108 GLU A O 1
ATOM 847 N N . GLY A 1 109 ? 3.445 10.935 9.555 1.00 94.44 109 GLY A N 1
ATOM 848 C CA . GLY A 1 109 ? 2.430 10.585 10.559 1.00 94.44 109 GLY A CA 1
ATOM 849 C C . GLY A 1 109 ? 1.039 10.302 9.979 1.00 94.44 109 GLY A C 1
ATOM 850 O O . GLY A 1 109 ? 0.086 10.104 10.731 1.00 94.44 109 GLY A O 1
ATOM 851 N N . GLY A 1 110 ? 0.903 10.275 8.650 1.00 95.69 110 GLY A N 1
ATOM 852 C CA . GLY A 1 110 ? -0.379 10.247 7.951 1.00 95.69 110 GLY A CA 1
ATOM 853 C C . GLY A 1 110 ? -1.086 8.892 7.895 1.00 95.69 110 GLY A C 1
ATOM 854 O O . GLY A 1 110 ? -2.171 8.827 7.323 1.00 95.69 110 GLY A O 1
ATOM 855 N N . ILE A 1 111 ? -0.539 7.810 8.462 1.00 96.62 111 ILE A N 1
ATOM 856 C CA . ILE A 1 111 ? -1.083 6.453 8.252 1.00 96.62 111 ILE A CA 1
ATOM 857 C C . ILE A 1 111 ? -2.550 6.346 8.678 1.00 96.62 111 ILE A C 1
ATOM 859 O O . ILE A 1 111 ? -3.394 5.978 7.867 1.00 96.62 111 ILE A O 1
ATOM 863 N N . ASN A 1 112 ? -2.897 6.743 9.905 1.00 97.06 112 ASN A N 1
ATOM 864 C CA . ASN A 1 112 ? -4.289 6.683 10.369 1.00 97.06 112 ASN A CA 1
ATOM 865 C C . ASN A 1 112 ? -5.236 7.543 9.507 1.00 97.06 112 ASN A C 1
ATOM 867 O O . ASN A 1 112 ? -6.387 7.176 9.271 1.00 97.06 112 ASN A O 1
ATOM 871 N N . GLN A 1 113 ? -4.761 8.677 8.980 1.00 97.81 113 GLN A N 1
ATOM 872 C CA . GLN A 1 113 ? -5.534 9.488 8.036 1.00 97.81 113 GLN A CA 1
ATOM 873 C C . GLN A 1 113 ? -5.721 8.769 6.694 1.00 97.81 113 GLN A C 1
ATOM 875 O O . GLN A 1 113 ? -6.829 8.768 6.155 1.00 97.81 113 GLN A O 1
ATOM 880 N N . ALA A 1 114 ? -4.677 8.135 6.165 1.00 98.25 114 ALA A N 1
ATOM 881 C CA . ALA A 1 114 ? -4.742 7.373 4.925 1.00 98.25 114 ALA A CA 1
ATOM 882 C C . ALA A 1 114 ? -5.692 6.170 5.045 1.00 98.25 114 ALA A C 1
ATOM 884 O O . ALA A 1 114 ? -6.545 5.961 4.182 1.00 98.25 114 ALA A O 1
ATOM 885 N N . LEU A 1 115 ? -5.629 5.444 6.165 1.00 98.12 115 LEU A N 1
ATOM 886 C CA . LEU A 1 115 ? -6.514 4.318 6.463 1.00 98.12 115 LEU A CA 1
ATOM 887 C C . LEU A 1 115 ? -7.988 4.749 6.550 1.00 98.12 115 LEU A C 1
ATOM 889 O O . LEU A 1 115 ? -8.857 4.102 5.960 1.00 98.12 115 LEU A O 1
ATOM 893 N N . ARG A 1 116 ? -8.288 5.895 7.178 1.00 97.69 116 ARG A N 1
ATOM 894 C CA . ARG A 1 116 ? -9.645 6.475 7.144 1.00 97.69 116 ARG A CA 1
ATOM 895 C C . ARG A 1 116 ? -10.122 6.776 5.725 1.00 97.69 116 ARG A C 1
ATOM 897 O O . ARG A 1 116 ? -11.271 6.489 5.399 1.00 97.69 116 ARG A O 1
ATOM 904 N N . ASN A 1 117 ? -9.257 7.323 4.869 1.00 97.62 117 ASN A N 1
ATOM 905 C CA . ASN A 1 117 ? -9.608 7.658 3.482 1.00 97.62 117 ASN A CA 1
ATOM 906 C C . ASN A 1 117 ? -9.979 6.425 2.638 1.00 97.62 117 ASN A C 1
ATOM 908 O O . ASN A 1 117 ? -10.820 6.524 1.739 1.00 97.62 117 ASN A O 1
ATOM 912 N N . ILE A 1 118 ? -9.393 5.261 2.931 1.00 97.50 118 ILE A N 1
ATOM 913 C CA . ILE A 1 118 ? -9.746 3.991 2.275 1.00 97.50 118 ILE A CA 1
ATOM 914 C C . ILE A 1 118 ? -10.897 3.248 2.979 1.00 97.50 118 ILE A C 1
ATOM 916 O O . ILE A 1 118 ? -11.348 2.206 2.503 1.00 97.50 118 ILE A O 1
ATOM 920 N N . GLY A 1 119 ? -11.429 3.813 4.068 1.00 96.81 119 GLY A N 1
ATOM 921 C CA . GLY A 1 119 ? -12.634 3.343 4.748 1.00 96.81 119 GLY A CA 1
ATOM 922 C C . GLY A 1 119 ? -12.395 2.454 5.965 1.00 96.81 119 GLY A C 1
ATOM 923 O O . GLY A 1 119 ? -13.323 1.746 6.360 1.00 96.81 119 GLY A O 1
ATOM 924 N N . VAL A 1 120 ? -11.193 2.462 6.551 1.00 96.56 120 VAL A N 1
ATOM 925 C CA . VAL A 1 120 ? -10.956 1.854 7.867 1.00 96.56 120 VAL A CA 1
ATOM 926 C C . VAL A 1 120 ? -11.631 2.719 8.926 1.00 96.56 120 VAL A C 1
ATOM 928 O O . VAL A 1 120 ? -11.405 3.927 9.005 1.00 96.56 120 VAL A O 1
ATOM 931 N N . PHE A 1 121 ? -12.455 2.090 9.756 1.00 93.75 121 PHE A N 1
ATOM 932 C CA . PHE A 1 121 ? -13.075 2.737 10.903 1.00 93.75 121 PHE A CA 1
ATOM 933 C C . PHE A 1 121 ? -12.428 2.215 12.169 1.00 93.75 121 PHE A C 1
ATOM 935 O O . PHE A 1 121 ? -12.424 1.007 12.395 1.00 93.75 121 PHE A O 1
ATOM 942 N N . LYS A 1 122 ? -11.929 3.121 13.008 1.00 92.06 122 LYS A N 1
ATOM 943 C CA . LYS A 1 122 ? -11.400 2.752 14.317 1.00 92.06 122 LYS A CA 1
ATOM 944 C C . LYS A 1 122 ? -12.413 1.932 15.124 1.00 92.06 122 LYS A C 1
ATOM 946 O O . LYS A 1 122 ? -13.599 2.276 15.192 1.00 92.06 122 LYS A O 1
ATOM 951 N N . LYS A 1 123 ? -11.945 0.861 15.761 1.00 92.00 123 LYS A N 1
ATOM 952 C CA . LYS A 1 123 ? -12.711 0.134 16.781 1.00 92.00 123 LYS A CA 1
ATOM 953 C C . LYS A 1 123 ? -12.568 0.819 18.139 1.00 92.00 123 LYS A C 1
ATOM 955 O O . LYS A 1 123 ? -11.747 1.710 18.331 1.00 92.00 123 LYS A O 1
ATOM 960 N N . ARG A 1 124 ? -13.417 0.432 19.091 1.00 91.44 124 ARG A N 1
ATOM 961 C CA . ARG A 1 124 ? -13.356 0.960 20.457 1.00 91.44 124 ARG A CA 1
ATOM 962 C C . ARG A 1 124 ? -11.950 0.738 21.034 1.00 91.44 124 ARG A C 1
ATOM 964 O O . ARG A 1 124 ? -11.450 -0.378 20.979 1.00 91.44 124 ARG A O 1
ATOM 971 N N . ASP A 1 125 ? -11.363 1.805 21.574 1.00 91.44 125 ASP A N 1
ATOM 972 C CA . ASP A 1 125 ? -10.036 1.832 22.207 1.00 91.44 125 ASP A CA 1
ATOM 973 C C . ASP A 1 125 ? -8.845 1.486 21.280 1.00 91.44 125 ASP A C 1
ATOM 975 O O . ASP A 1 125 ? -7.728 1.337 21.766 1.00 91.44 125 ASP A O 1
ATOM 979 N N . LEU A 1 126 ? -9.056 1.415 19.957 1.00 93.31 126 LEU A N 1
ATOM 980 C CA . LEU A 1 126 ? -8.019 1.204 18.936 1.00 93.31 126 LEU A CA 1
ATOM 981 C C . LEU A 1 126 ? -7.991 2.378 17.949 1.00 93.31 126 LEU A C 1
ATOM 983 O O . LEU A 1 126 ? -9.010 3.043 17.748 1.00 93.31 126 LEU A O 1
ATOM 987 N N . ASP A 1 127 ? -6.851 2.626 17.307 1.00 94.44 127 ASP A N 1
ATOM 988 C CA . ASP A 1 127 ? -6.788 3.489 16.123 1.00 94.44 127 ASP A CA 1
ATOM 989 C C . ASP A 1 127 ? -7.015 2.678 14.828 1.00 94.44 127 ASP A C 1
ATOM 991 O O . ASP A 1 127 ? -7.331 1.482 14.865 1.00 94.44 127 ASP A O 1
ATOM 995 N N . GLU A 1 128 ? -6.958 3.324 13.661 1.00 96.56 128 GLU A N 1
ATOM 996 C CA . GLU A 1 128 ? -7.154 2.636 12.383 1.00 96.56 128 GLU A CA 1
ATOM 997 C C . GLU A 1 128 ? -6.035 1.631 12.077 1.00 96.56 128 GLU A C 1
ATOM 999 O O . GLU A 1 128 ? -6.318 0.555 11.548 1.00 96.56 128 GLU A O 1
ATOM 1004 N N . PHE A 1 129 ? -4.794 1.949 12.445 1.00 93.88 129 PHE A N 1
ATOM 1005 C CA . PHE A 1 129 ? -3.627 1.085 12.279 1.00 93.88 129 PHE A CA 1
ATOM 1006 C C . PHE A 1 129 ? -3.777 -0.227 13.060 1.00 93.88 129 PHE A C 1
ATOM 1008 O O . PHE A 1 129 ? -3.616 -1.319 12.503 1.00 93.88 129 PHE A O 1
ATOM 1015 N N . ASP A 1 130 ? -4.163 -0.129 14.329 1.00 93.75 130 ASP A N 1
ATOM 1016 C CA . ASP A 1 130 ? -4.413 -1.272 15.200 1.00 93.75 130 ASP A CA 1
ATOM 1017 C C . ASP A 1 130 ? -5.666 -2.044 14.784 1.00 93.75 130 ASP A C 1
ATOM 1019 O O . ASP A 1 130 ? -5.705 -3.272 14.896 1.00 93.75 130 ASP A O 1
ATOM 1023 N N . THR A 1 131 ? -6.680 -1.353 14.251 1.00 94.44 131 THR A N 1
ATOM 1024 C CA . THR A 1 131 ? -7.925 -1.989 13.797 1.00 94.44 131 THR A CA 1
ATOM 1025 C C . THR A 1 131 ? -7.663 -3.045 12.726 1.00 94.44 131 THR A C 1
ATOM 1027 O O . THR A 1 131 ? -8.231 -4.130 12.809 1.00 94.44 131 THR A O 1
ATOM 1030 N N . ILE A 1 132 ? -6.782 -2.774 11.760 1.00 93.56 132 ILE A N 1
ATOM 1031 C CA . ILE A 1 132 ? -6.414 -3.740 10.709 1.00 93.56 132 ILE A CA 1
ATOM 1032 C C . ILE A 1 132 ? -5.168 -4.568 11.065 1.00 93.56 132 ILE A C 1
ATOM 1034 O O . ILE A 1 132 ? -4.541 -5.171 10.197 1.00 93.56 132 ILE A O 1
ATOM 1038 N N . CYS A 1 133 ? -4.814 -4.625 12.353 1.00 92.06 133 CYS A N 1
ATOM 1039 C CA . CYS A 1 133 ? -3.727 -5.439 12.897 1.00 92.06 133 CYS A CA 1
ATOM 1040 C C . CYS A 1 133 ? -2.329 -5.147 12.317 1.00 92.06 133 CYS A C 1
ATOM 1042 O O . CY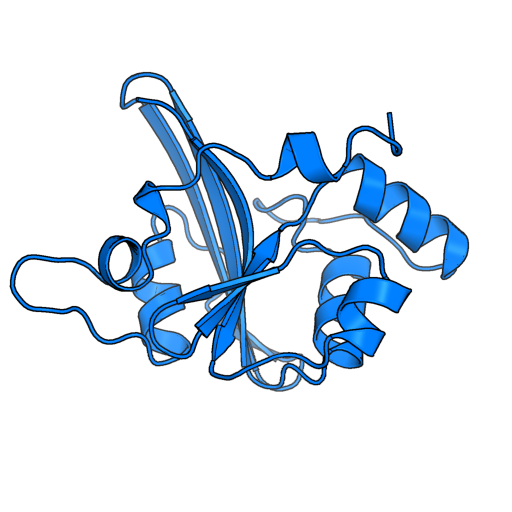S A 1 133 ? -1.448 -6.005 12.427 1.00 92.06 133 CYS A O 1
ATOM 1044 N N . LEU A 1 134 ? -2.077 -3.954 11.762 1.00 89.88 134 LEU A N 1
ATOM 1045 C CA . LEU A 1 134 ? -0.765 -3.621 11.187 1.00 89.88 134 LEU A CA 1
ATOM 1046 C C . LEU A 1 134 ? 0.363 -3.697 12.227 1.00 89.88 134 LEU A C 1
ATOM 1048 O O . LEU A 1 134 ? 1.461 -4.147 11.911 1.00 89.88 134 LEU A O 1
ATOM 1052 N N . GLY A 1 135 ? 0.083 -3.369 13.493 1.00 86.06 135 GLY A N 1
ATOM 1053 C CA . GLY A 1 135 ? 1.061 -3.442 14.586 1.00 86.06 135 GLY A CA 1
ATOM 1054 C C . GLY A 1 135 ? 1.576 -4.847 14.917 1.00 86.06 135 GLY A C 1
ATOM 1055 O O . GLY A 1 135 ? 2.556 -4.978 15.654 1.00 86.06 135 GLY A O 1
ATOM 1056 N N . ARG A 1 136 ? 0.951 -5.903 14.377 1.00 87.62 136 ARG A N 1
ATOM 1057 C CA . ARG A 1 136 ? 1.429 -7.287 14.524 1.00 87.62 136 ARG A CA 1
ATOM 1058 C C . ARG A 1 136 ? 2.569 -7.625 13.567 1.00 87.62 136 ARG A C 1
ATOM 1060 O O . ARG A 1 136 ? 3.306 -8.570 13.840 1.00 87.62 136 ARG A O 1
ATOM 1067 N N . TYR A 1 137 ? 2.730 -6.864 12.488 1.00 87.94 137 TYR A N 1
ATOM 1068 C CA . TYR A 1 137 ? 3.775 -7.090 11.498 1.00 87.94 137 TYR A CA 1
ATOM 1069 C C . TYR A 1 137 ? 5.027 -6.296 11.856 1.00 87.94 137 TYR A C 1
ATOM 1071 O O . TYR A 1 137 ? 4.967 -5.141 12.279 1.00 87.94 137 TYR A O 1
ATOM 1079 N N . ARG A 1 138 ? 6.180 -6.955 11.728 1.00 86.44 138 ARG A N 1
ATOM 1080 C CA . ARG A 1 138 ? 7.491 -6.332 11.938 1.00 86.44 138 ARG A CA 1
ATOM 1081 C C . ARG A 1 138 ? 8.083 -5.854 10.630 1.00 86.44 138 ARG A C 1
ATOM 1083 O O . ARG A 1 138 ? 8.575 -4.739 10.598 1.00 86.44 138 ARG A O 1
ATOM 1090 N N . SER A 1 139 ? 8.029 -6.700 9.613 1.00 90.56 139 SER A N 1
ATOM 1091 C CA . SER A 1 139 ? 8.449 -6.439 8.244 1.00 90.56 139 SER A CA 1
ATOM 1092 C C . SER A 1 139 ? 7.844 -7.508 7.330 1.00 90.56 139 SER A C 1
ATOM 1094 O O . SER A 1 139 ? 7.359 -8.532 7.824 1.00 90.56 139 SER A O 1
ATOM 1096 N N . PHE A 1 140 ? 7.861 -7.259 6.022 1.00 92.94 140 PHE A N 1
ATOM 1097 C CA . PHE A 1 140 ? 7.579 -8.250 4.985 1.00 92.94 140 PHE A CA 1
ATOM 1098 C C . PHE A 1 140 ? 8.854 -8.827 4.341 1.00 92.94 140 PHE A C 1
ATOM 1100 O O . PHE A 1 140 ? 8.739 -9.695 3.483 1.00 92.94 140 PHE A O 1
ATOM 1107 N N . ASP A 1 141 ? 10.054 -8.406 4.758 1.00 91.38 141 ASP A N 1
ATOM 1108 C CA . ASP A 1 141 ? 11.327 -8.734 4.089 1.00 91.38 141 ASP A CA 1
ATOM 1109 C C . ASP A 1 141 ? 11.584 -10.237 3.929 1.00 91.38 141 ASP A C 1
ATOM 1111 O O . ASP A 1 141 ? 12.093 -10.669 2.898 1.00 91.38 141 ASP A O 1
ATOM 1115 N N . GLU A 1 142 ? 11.186 -11.058 4.906 1.00 92.19 142 GLU A N 1
ATOM 1116 C CA . GLU A 1 142 ? 11.354 -12.518 4.832 1.00 92.19 142 GLU A CA 1
ATOM 1117 C C . GLU A 1 142 ? 10.624 -13.135 3.627 1.00 92.19 142 GLU A C 1
ATOM 1119 O O . GLU A 1 142 ? 11.077 -14.137 3.075 1.00 92.19 142 GLU A O 1
ATOM 1124 N N . HIS A 1 143 ? 9.529 -12.519 3.170 1.00 93.44 143 HIS A N 1
ATOM 1125 C CA . HIS A 1 143 ? 8.800 -12.963 1.981 1.00 93.44 143 HIS A CA 1
ATOM 1126 C C . HIS A 1 143 ? 9.547 -12.668 0.672 1.00 93.44 143 HIS A C 1
ATOM 1128 O O . HIS A 1 143 ? 9.210 -13.249 -0.356 1.00 93.44 143 HIS A O 1
ATOM 1134 N N . PHE A 1 144 ? 10.561 -11.800 0.705 1.00 95.44 144 PHE A N 1
ATOM 1135 C CA . PHE A 1 144 ? 11.301 -11.334 -0.466 1.00 95.44 144 PHE A CA 1
ATOM 1136 C C . PHE A 1 144 ? 12.759 -11.806 -0.494 1.00 95.44 144 PHE A C 1
ATOM 1138 O O . PHE A 1 144 ? 13.530 -11.347 -1.328 1.00 95.44 144 PHE A O 1
ATOM 1145 N N . ALA A 1 145 ? 13.138 -12.762 0.362 1.00 92.94 145 ALA A N 1
ATOM 1146 C CA . ALA A 1 145 ? 14.516 -13.245 0.498 1.00 92.94 145 ALA A CA 1
ATOM 1147 C C . ALA A 1 145 ? 15.179 -13.695 -0.825 1.00 92.94 145 ALA A C 1
ATOM 1149 O O . ALA A 1 145 ? 16.394 -13.632 -0.948 1.00 92.94 145 ALA A O 1
ATOM 1150 N N . GLN A 1 146 ? 14.396 -14.131 -1.817 1.00 92.75 146 GLN A N 1
ATOM 1151 C CA . GLN A 1 146 ? 14.884 -14.564 -3.135 1.00 92.75 146 GLN A CA 1
ATOM 1152 C C . GLN A 1 146 ? 15.306 -13.422 -4.080 1.00 92.75 146 GLN A C 1
ATOM 1154 O O . GLN A 1 146 ? 15.820 -13.692 -5.163 1.00 92.75 146 GLN A O 1
ATOM 1159 N N . TYR A 1 147 ? 15.042 -12.168 -3.705 1.00 91.06 147 TYR A N 1
ATOM 1160 C CA . TYR A 1 147 ? 15.367 -10.971 -4.487 1.00 91.06 147 TYR A CA 1
ATOM 1161 C C . TYR A 1 147 ? 16.656 -10.277 -4.009 1.00 91.06 147 TYR A C 1
ATOM 1163 O O . TYR A 1 147 ? 16.941 -9.161 -4.443 1.00 91.06 147 TYR A O 1
ATOM 1171 N N . PHE A 1 148 ? 17.417 -10.937 -3.128 1.00 81.50 148 PHE A N 1
ATOM 1172 C CA . PHE A 1 148 ? 18.694 -10.485 -2.572 1.00 81.50 148 PHE A CA 1
ATOM 1173 C C . PHE A 1 148 ? 19.845 -11.424 -2.943 1.00 81.50 148 PHE A C 1
ATOM 1175 O O . PHE A 1 148 ? 19.598 -12.642 -3.102 1.00 81.50 148 PHE A O 1
#

Foldseek 3Di:
DWAWFWWKKAAADFDPVLCVVLLWDWDFFPRMITTGDDDLSLVVVCVVVVHDQQDPDPRSNPGPSNVVSCVSRVGQKIKTKTWGDDPNDTWIWMWIHGNNDTPGDIDIVCPLVSLVVNPQDADVPGGSCVRRPVVVHRHCVVSVVVSD